Protein AF-A0A3G9JKC8-F1 (afdb_monomer_lite)

Sequence (89 aa):
MNVLTIPGLKELQKQTKGAAEITVAILDGVVDTDHPCFKGADLTRLPTLVQHQATAGQMSTHGTHIASLIFGQPKTEIEGIAPNCRGLS

pLDDT: mean 87.92, std 13.33, range [50.81, 98.69]

Structure (mmCIF, N/CA/C/O backbone):
data_AF-A0A3G9JKC8-F1
#
_entry.id   AF-A0A3G9JKC8-F1
#
loop_
_atom_site.group_PDB
_atom_site.id
_atom_site.type_symbol
_atom_site.label_atom_id
_atom_site.label_alt_id
_atom_site.label_comp_id
_atom_site.label_asym_id
_atom_site.label_entity_id
_atom_site.label_seq_id
_atom_site.pdbx_PDB_ins_code
_atom_site.Cartn_x
_atom_site.Cartn_y
_atom_site.Cartn_z
_atom_site.occupancy
_atom_site.B_iso_or_equiv
_atom_site.auth_seq_id
_atom_site.auth_comp_id
_atom_site.auth_asym_id
_atom_site.auth_atom_id
_atom_site.pdbx_PDB_model_num
ATOM 1 N N . MET A 1 1 ? 7.352 12.615 5.662 1.00 50.81 1 MET A N 1
ATOM 2 C CA . MET A 1 1 ? 6.161 13.485 5.780 1.00 50.81 1 MET A CA 1
ATOM 3 C C . MET A 1 1 ? 5.292 12.910 6.885 1.00 50.81 1 MET A C 1
ATOM 5 O O . MET A 1 1 ? 4.923 11.750 6.787 1.00 50.81 1 MET A O 1
ATOM 9 N N . ASN A 1 2 ? 5.077 13.632 7.987 1.00 53.09 2 ASN A N 1
ATOM 10 C CA . ASN A 1 2 ? 4.302 13.099 9.107 1.00 53.09 2 ASN A CA 1
ATOM 11 C C . ASN A 1 2 ? 2.810 13.321 8.821 1.00 53.09 2 ASN A C 1
ATOM 13 O O . ASN A 1 2 ? 2.303 14.422 9.004 1.00 53.09 2 ASN A O 1
ATOM 17 N N . VAL A 1 3 ? 2.121 12.284 8.341 1.00 55.66 3 VAL A N 1
ATOM 18 C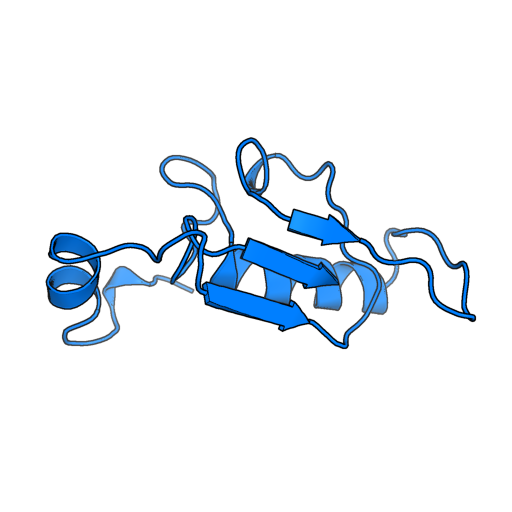 CA . VAL A 1 3 ? 0.694 12.310 7.956 1.00 55.66 3 VAL A CA 1
ATOM 19 C C . VAL A 1 3 ? -0.207 12.815 9.104 1.00 55.66 3 VAL A C 1
ATOM 21 O O . VAL A 1 3 ? -1.298 13.333 8.878 1.00 55.66 3 VAL A O 1
ATOM 24 N N . LEU A 1 4 ? 0.293 12.774 10.346 1.00 57.25 4 LEU A N 1
ATOM 25 C CA . LEU A 1 4 ? -0.371 13.272 11.550 1.00 57.25 4 LEU A CA 1
ATOM 26 C C . LEU A 1 4 ? -0.598 14.801 11.583 1.00 57.25 4 LEU A C 1
ATOM 28 O O . LEU A 1 4 ? -1.280 15.251 12.504 1.00 57.25 4 LEU A O 1
ATOM 32 N N . THR A 1 5 ? -0.051 15.591 10.647 1.00 80.56 5 THR A N 1
ATOM 33 C CA . THR A 1 5 ? -0.184 17.065 10.639 1.00 80.56 5 THR A CA 1
ATOM 34 C C . THR A 1 5 ? -1.276 17.610 9.716 1.00 80.56 5 THR A C 1
ATOM 36 O O . THR A 1 5 ? -1.451 18.824 9.670 1.00 80.56 5 THR A O 1
ATOM 39 N N . ILE A 1 6 ? -2.004 16.766 8.976 1.00 90.38 6 ILE A N 1
ATOM 40 C CA . ILE A 1 6 ? -3.089 17.214 8.086 1.00 90.38 6 ILE A CA 1
ATOM 41 C C . ILE A 1 6 ? -4.399 17.276 8.894 1.00 90.38 6 ILE A C 1
ATOM 43 O O . ILE A 1 6 ? -4.884 16.222 9.324 1.00 90.38 6 ILE A O 1
ATOM 47 N N . PRO A 1 7 ? -4.991 18.468 9.127 1.00 93.75 7 PRO A N 1
ATOM 48 C CA . PRO A 1 7 ? -6.231 18.583 9.893 1.00 93.75 7 PRO A CA 1
ATOM 49 C C . PRO A 1 7 ? -7.356 17.732 9.288 1.00 93.75 7 PRO A C 1
ATOM 51 O O . PRO A 1 7 ? -7.588 17.768 8.083 1.00 93.75 7 PRO A O 1
ATOM 54 N N . GLY A 1 8 ? -8.047 16.954 10.126 1.00 94.62 8 GLY A N 1
ATOM 55 C CA . GLY A 1 8 ? -9.173 16.100 9.727 1.00 94.62 8 GLY A CA 1
ATOM 56 C C . GLY A 1 8 ? -8.801 14.750 9.103 1.00 94.62 8 GLY A C 1
ATOM 57 O O . GLY A 1 8 ? -9.667 13.883 8.990 1.00 94.62 8 GLY A O 1
ATOM 58 N N . LEU A 1 9 ? -7.533 14.510 8.747 1.00 93.19 9 LEU A N 1
ATOM 59 C CA . LEU A 1 9 ? -7.136 13.246 8.116 1.00 93.19 9 LEU A CA 1
ATOM 60 C C . LEU A 1 9 ? -7.260 12.048 9.068 1.00 93.19 9 LEU A C 1
ATOM 62 O O . LEU A 1 9 ? -7.719 10.985 8.662 1.00 93.19 9 LEU A O 1
ATOM 66 N N . LYS A 1 10 ? -6.923 12.220 10.353 1.00 91.69 10 LYS A N 1
ATOM 67 C CA . LYS A 1 10 ? -7.117 11.169 11.368 1.00 91.69 10 LYS A CA 1
ATOM 68 C C . LYS A 1 10 ? -8.592 10.831 11.552 1.00 91.69 10 LYS A C 1
ATOM 70 O O . LYS A 1 10 ? -8.946 9.661 11.659 1.00 91.69 10 LYS A O 1
ATOM 75 N N . GLU A 1 11 ? -9.445 11.847 11.609 1.00 95.38 11 GLU A N 1
ATOM 76 C CA . GLU A 1 11 ? -10.894 11.700 11.749 1.00 95.38 11 GLU A CA 1
ATOM 77 C C . GLU A 1 11 ? -11.485 10.966 10.546 1.00 95.38 11 GLU A C 1
ATOM 79 O O . GLU A 1 11 ? -12.307 10.070 10.731 1.00 95.38 11 GLU A O 1
ATOM 84 N N . LEU A 1 12 ? -11.013 11.273 9.335 1.00 95.75 12 LEU A N 1
ATOM 85 C CA . LEU A 1 12 ? -11.383 10.543 8.126 1.00 95.75 12 LEU A CA 1
ATOM 86 C C . LEU A 1 12 ? -10.894 9.086 8.169 1.00 95.75 12 LEU A C 1
ATOM 88 O O . LEU A 1 12 ? -11.677 8.172 7.923 1.00 95.75 12 LEU A O 1
ATOM 92 N N . GLN A 1 13 ? -9.640 8.849 8.563 1.00 94.31 13 GLN A N 1
ATOM 93 C CA . GLN A 1 13 ? -9.059 7.503 8.649 1.00 94.31 13 GLN A CA 1
ATOM 94 C C . GLN A 1 13 ? -9.688 6.614 9.734 1.00 94.31 13 GLN A C 1
ATOM 96 O O . GLN A 1 13 ? -9.582 5.388 9.656 1.00 94.31 13 GLN A O 1
ATOM 101 N N . LYS A 1 14 ? -10.365 7.204 10.730 1.00 95.06 14 LYS A N 1
ATOM 102 C CA . LY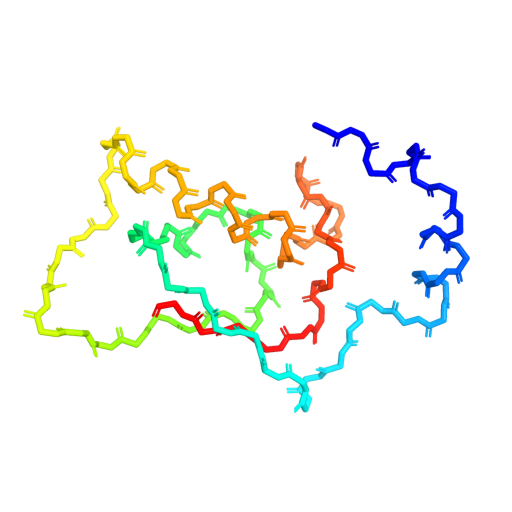S A 1 14 ? -11.232 6.471 11.673 1.00 95.06 14 LYS A CA 1
ATOM 103 C C . LYS A 1 14 ? -12.511 5.960 11.005 1.00 95.06 14 LYS A C 1
ATOM 105 O O . LYS A 1 14 ? -13.052 4.961 11.465 1.00 95.06 14 LYS A O 1
ATOM 110 N N . GLN A 1 15 ? -12.998 6.635 9.963 1.00 98.00 15 GLN A N 1
ATOM 111 C CA . GLN A 1 15 ? -14.185 6.218 9.211 1.00 98.00 15 GLN A CA 1
ATOM 112 C C . GLN A 1 15 ? -13.828 5.203 8.122 1.00 98.00 15 GLN A C 1
ATOM 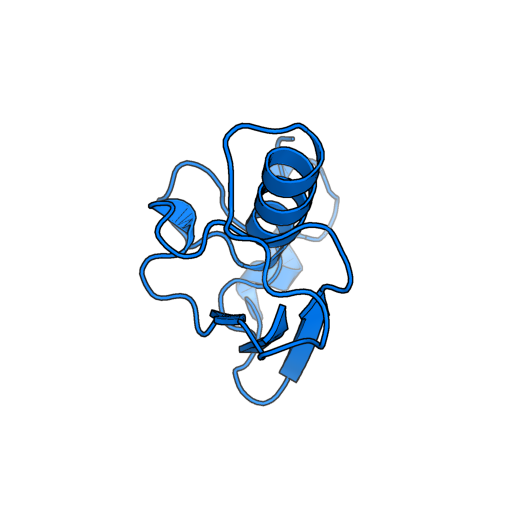114 O O . GLN A 1 15 ? -14.524 4.206 7.962 1.00 98.00 15 GLN A O 1
ATOM 119 N N . THR A 1 16 ? -12.741 5.432 7.381 1.00 97.56 16 THR A N 1
ATOM 120 C CA . THR A 1 16 ? -12.256 4.506 6.350 1.00 97.56 16 THR A CA 1
ATOM 121 C C . THR A 1 16 ? -10.787 4.754 6.014 1.00 97.56 16 THR A C 1
ATOM 123 O O . THR A 1 16 ? -10.314 5.884 6.060 1.00 97.56 16 THR A O 1
ATOM 126 N N . LYS A 1 17 ? -10.068 3.702 5.615 1.00 96.88 17 LYS A N 1
ATOM 127 C CA . LYS A 1 17 ? -8.705 3.783 5.057 1.00 96.88 17 LYS A CA 1
ATOM 128 C C . LYS A 1 17 ? -8.673 3.436 3.564 1.00 96.88 17 LYS A C 1
ATOM 130 O O . LYS A 1 17 ? -7.653 2.982 3.050 1.00 96.88 17 LYS A O 1
ATOM 135 N N . GLY A 1 18 ? -9.805 3.606 2.887 1.00 97.81 18 GLY A N 1
ATOM 136 C CA . GLY A 1 18 ? -10.028 3.131 1.527 1.00 97.81 18 GLY A CA 1
ATOM 137 C C . GLY A 1 18 ? -10.904 1.882 1.486 1.00 97.81 18 GLY A C 1
ATOM 138 O O . GLY A 1 18 ? -11.160 1.248 2.513 1.00 97.81 18 GLY A O 1
ATOM 139 N N . ALA A 1 19 ? -11.371 1.560 0.286 1.00 98.12 19 ALA A N 1
ATOM 140 C CA . ALA A 1 19 ? -12.218 0.410 0.004 1.00 98.12 19 ALA A CA 1
ATOM 141 C C . ALA A 1 19 ? -11.781 -0.219 -1.329 1.00 98.12 19 ALA A C 1
ATOM 143 O O . ALA A 1 19 ? -11.381 0.506 -2.244 1.00 98.12 19 ALA A O 1
ATOM 144 N N . ALA A 1 20 ? -11.826 -1.548 -1.434 1.00 97.31 20 ALA A N 1
ATOM 145 C CA . ALA A 1 20 ? -11.237 -2.292 -2.554 1.00 97.31 20 ALA A CA 1
ATOM 146 C C . ALA A 1 20 ? -11.943 -2.029 -3.899 1.00 97.31 20 ALA A C 1
ATOM 148 O O . ALA A 1 20 ? -11.353 -2.200 -4.965 1.00 97.31 20 ALA A O 1
ATOM 149 N N . GLU A 1 21 ? -13.197 -1.572 -3.868 1.00 98.12 21 GLU A N 1
ATOM 150 C CA . GLU A 1 21 ? -13.950 -1.140 -5.046 1.00 98.12 21 GLU A CA 1
ATOM 151 C C . GLU A 1 21 ? -13.431 0.175 -5.654 1.00 98.12 21 GLU A C 1
ATOM 153 O O . GLU A 1 21 ? -13.720 0.472 -6.814 1.00 98.12 21 GLU A O 1
ATOM 158 N N . ILE A 1 22 ? -12.642 0.955 -4.907 1.00 98.56 22 ILE A N 1
ATOM 159 C CA . ILE A 1 22 ? -12.030 2.192 -5.391 1.00 98.56 22 ILE A CA 1
ATOM 160 C C . ILE A 1 22 ? -10.640 1.882 -5.940 1.00 98.56 22 ILE A C 1
ATOM 162 O O . ILE A 1 22 ? -9.747 1.449 -5.212 1.00 98.56 2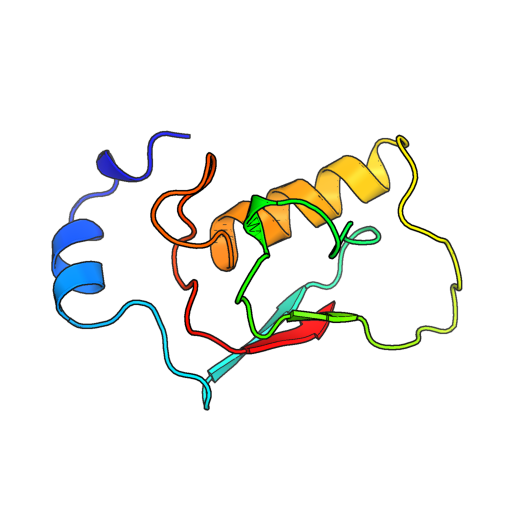2 ILE A O 1
ATOM 166 N N . THR A 1 23 ? -10.454 2.139 -7.236 1.00 98.56 23 THR A N 1
ATOM 167 C CA . THR A 1 23 ? -9.178 1.930 -7.929 1.00 98.56 23 THR A CA 1
ATOM 168 C C . THR A 1 23 ? -8.457 3.252 -8.165 1.00 98.56 23 THR A C 1
ATOM 170 O O . THR A 1 23 ? -9.029 4.181 -8.737 1.00 98.56 23 THR A O 1
ATOM 173 N N . VAL A 1 24 ? -7.185 3.318 -7.772 1.00 98.38 24 VAL A N 1
ATOM 174 C CA . VAL A 1 24 ? -6.290 4.455 -8.020 1.00 98.38 24 VAL A CA 1
ATOM 175 C C . VAL A 1 24 ? -5.132 3.987 -8.903 1.00 98.38 24 VAL A C 1
ATOM 177 O O . VAL A 1 24 ? -4.381 3.090 -8.527 1.00 98.38 24 VAL A O 1
ATOM 180 N N . ALA A 1 25 ? -4.991 4.587 -10.087 1.00 97.31 25 ALA A N 1
ATOM 181 C CA . ALA A 1 25 ? -3.897 4.298 -11.011 1.00 97.31 25 ALA A CA 1
ATOM 182 C C . ALA A 1 25 ? -2.770 5.333 -10.871 1.00 97.31 25 ALA A C 1
ATOM 184 O O . ALA A 1 25 ? -3.028 6.538 -10.901 1.00 97.31 25 ALA A O 1
ATOM 185 N N . ILE A 1 26 ? -1.530 4.864 -10.746 1.00 94.50 26 ILE A N 1
ATOM 186 C CA . ILE A 1 26 ? -0.317 5.679 -10.677 1.00 94.50 26 ILE A CA 1
ATOM 187 C C . ILE A 1 26 ? 0.381 5.609 -12.033 1.00 94.50 26 ILE A C 1
ATOM 189 O O . ILE A 1 26 ? 0.933 4.580 -12.402 1.00 94.50 26 ILE A O 1
ATOM 193 N N . LEU A 1 27 ? 0.363 6.716 -12.774 1.00 91.75 27 LEU A N 1
ATOM 194 C CA . LEU A 1 27 ? 1.101 6.863 -14.029 1.00 91.75 27 LEU A CA 1
ATOM 195 C C . LEU A 1 27 ? 2.400 7.619 -13.740 1.00 91.75 27 LEU A C 1
ATOM 197 O O . LEU A 1 27 ? 2.469 8.837 -13.897 1.00 91.75 27 LEU A O 1
ATOM 201 N N . ASP A 1 28 ? 3.406 6.888 -13.271 1.00 87.75 28 ASP A N 1
ATOM 202 C CA . ASP A 1 28 ? 4.704 7.424 -12.853 1.00 87.75 28 ASP A CA 1
ATOM 203 C C . ASP A 1 28 ? 5.835 6.449 -13.246 1.00 87.75 28 ASP A C 1
ATOM 205 O O . ASP A 1 28 ? 5.645 5.542 -14.061 1.00 87.75 28 ASP A O 1
ATOM 209 N N . GLY A 1 29 ? 7.035 6.629 -12.698 1.00 85.69 29 GLY A N 1
ATOM 210 C CA . GLY A 1 29 ? 8.113 5.660 -12.789 1.00 85.69 29 GLY A CA 1
ATOM 211 C C . GLY A 1 29 ? 7.745 4.312 -12.166 1.00 85.69 29 GLY A C 1
ATOM 212 O O . GLY A 1 29 ? 6.794 4.176 -11.398 1.00 85.69 29 GLY A O 1
ATOM 213 N N . VAL A 1 30 ? 8.524 3.290 -12.518 1.00 89.44 30 VAL A N 1
ATOM 214 C CA . VAL A 1 30 ? 8.246 1.907 -12.116 1.00 89.44 30 VAL A CA 1
ATOM 215 C C . VAL A 1 30 ? 8.263 1.780 -10.593 1.00 89.44 30 VAL A C 1
ATOM 217 O O . VAL A 1 30 ? 9.246 2.137 -9.954 1.00 89.44 30 VAL A O 1
ATOM 220 N N . VAL A 1 31 ? 7.180 1.254 -10.026 1.00 91.62 31 VAL A N 1
ATOM 221 C CA . VAL A 1 31 ? 7.054 1.014 -8.585 1.00 91.62 31 VAL A CA 1
ATOM 222 C C . VAL A 1 31 ? 7.765 -0.285 -8.205 1.00 91.62 31 VAL A C 1
ATOM 224 O O . VAL A 1 31 ? 7.549 -1.317 -8.843 1.00 91.62 31 VAL A O 1
ATOM 227 N N . ASP A 1 32 ? 8.568 -0.249 -7.143 1.00 92.06 32 ASP A N 1
ATOM 228 C CA . ASP A 1 32 ? 9.060 -1.445 -6.458 1.00 92.06 32 ASP A CA 1
ATOM 229 C C . ASP A 1 32 ? 7.942 -2.040 -5.587 1.00 92.06 32 ASP A C 1
ATOM 231 O O . ASP A 1 32 ? 7.729 -1.633 -4.443 1.00 92.06 32 ASP A O 1
ATOM 235 N N . THR A 1 33 ? 7.183 -2.984 -6.145 1.00 91.88 33 THR A N 1
ATOM 236 C CA . THR A 1 33 ? 6.063 -3.640 -5.453 1.00 91.88 33 THR A CA 1
ATOM 237 C C . THR A 1 33 ? 6.507 -4.623 -4.369 1.00 91.88 33 THR A C 1
ATOM 239 O O . THR A 1 33 ? 5.685 -5.000 -3.535 1.00 91.88 33 THR A O 1
ATOM 242 N N . ASP A 1 34 ? 7.784 -5.021 -4.349 1.00 92.62 34 ASP A N 1
ATOM 243 C CA . ASP A 1 34 ? 8.335 -5.929 -3.334 1.00 92.62 34 ASP A CA 1
ATOM 244 C C . ASP A 1 34 ? 8.758 -5.185 -2.056 1.00 92.62 34 ASP A C 1
ATOM 246 O O . ASP A 1 34 ? 9.060 -5.807 -1.028 1.00 92.62 34 ASP A O 1
ATOM 250 N N . HIS A 1 35 ? 8.743 -3.848 -2.089 1.00 93.31 35 HIS A N 1
ATOM 251 C CA . HIS A 1 35 ? 9.073 -3.018 -0.942 1.00 93.31 35 HIS A CA 1
ATOM 252 C C . HIS A 1 35 ? 8.197 -3.380 0.281 1.00 93.31 35 HIS A C 1
ATOM 254 O O . HIS A 1 35 ? 6.971 -3.478 0.164 1.00 93.31 35 HIS A O 1
ATOM 260 N N . PRO A 1 36 ? 8.771 -3.529 1.497 1.00 94.69 36 PRO A N 1
ATOM 261 C CA . PRO A 1 36 ? 8.040 -4.013 2.672 1.00 94.69 36 PRO A CA 1
ATOM 262 C C . PRO A 1 36 ? 6.770 -3.232 3.031 1.00 94.69 36 PRO A C 1
ATOM 264 O O . PRO A 1 36 ? 5.847 -3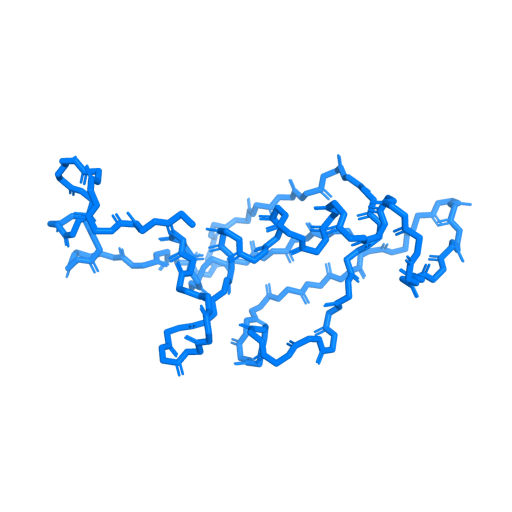.815 3.599 1.00 94.69 36 PRO A O 1
ATOM 267 N N . CYS A 1 37 ? 6.702 -1.938 2.697 1.00 96.06 37 CYS A N 1
ATOM 268 C CA . CYS A 1 37 ? 5.513 -1.122 2.960 1.00 96.06 37 CYS A CA 1
ATOM 269 C C . CYS A 1 37 ? 4.281 -1.535 2.138 1.00 96.06 37 CYS A C 1
ATOM 271 O O . CYS A 1 37 ? 3.170 -1.197 2.534 1.00 96.06 37 CYS A O 1
ATOM 273 N N . PHE A 1 38 ? 4.444 -2.287 1.044 1.00 96.88 38 PHE A N 1
ATOM 274 C CA . PHE A 1 38 ? 3.333 -2.772 0.218 1.00 96.88 38 PHE A CA 1
ATOM 275 C C . PHE A 1 38 ? 2.871 -4.186 0.584 1.00 96.88 38 PHE A C 1
ATOM 277 O O . PHE A 1 38 ? 1.942 -4.706 -0.031 1.00 96.88 38 PHE A O 1
ATOM 284 N N . LYS A 1 39 ? 3.459 -4.828 1.603 1.00 95.62 39 LYS A N 1
ATOM 285 C CA . LYS A 1 39 ? 3.033 -6.167 2.040 1.00 95.62 39 LYS A CA 1
ATOM 286 C C . LYS A 1 39 ? 1.588 -6.156 2.541 1.00 95.62 39 LYS A C 1
ATOM 288 O O . LYS A 1 39 ? 1.326 -5.720 3.657 1.00 95.62 39 LYS A O 1
ATOM 293 N N . GLY A 1 40 ? 0.678 -6.699 1.734 1.00 95.69 40 GLY A N 1
ATOM 294 C CA . GLY A 1 40 ? -0.764 -6.734 2.006 1.00 95.69 40 GLY A CA 1
ATOM 295 C C . GLY A 1 40 ? -1.578 -5.685 1.243 1.00 95.69 40 GLY A C 1
ATOM 296 O O . GLY A 1 40 ? -2.801 -5.708 1.338 1.00 95.69 40 GLY A O 1
ATOM 297 N N . ALA A 1 41 ? -0.930 -4.806 0.472 1.00 97.56 41 ALA A N 1
ATOM 298 C CA . ALA A 1 41 ? -1.614 -3.887 -0.431 1.00 97.56 41 ALA A CA 1
ATOM 299 C C . ALA A 1 41 ? -2.161 -4.631 -1.662 1.00 97.56 41 ALA A C 1
ATOM 301 O O . ALA A 1 41 ? -1.482 -5.492 -2.223 1.00 97.56 41 ALA A O 1
ATOM 302 N N . ASP A 1 42 ? -3.351 -4.250 -2.130 1.00 98.06 42 ASP A N 1
ATOM 303 C CA . ASP A 1 42 ? -3.880 -4.670 -3.435 1.00 98.06 42 ASP A CA 1
ATOM 304 C C . ASP A 1 42 ? -3.284 -3.784 -4.541 1.00 98.06 42 ASP A C 1
ATOM 306 O O . ASP A 1 42 ? -3.970 -2.948 -5.125 1.00 98.06 42 ASP A O 1
ATOM 310 N N . LEU A 1 43 ? -1.970 -3.892 -4.765 1.00 97.44 43 LEU A N 1
ATOM 311 C CA . LEU A 1 43 ? -1.230 -3.105 -5.753 1.00 97.44 43 LEU A CA 1
ATOM 312 C C . LEU A 1 43 ? -0.731 -4.011 -6.878 1.00 97.44 43 LEU A C 1
ATOM 314 O O . LEU A 1 43 ? 0.120 -4.873 -6.666 1.00 97.44 43 LEU A O 1
ATOM 318 N N . THR A 1 44 ? -1.241 -3.794 -8.089 1.00 96.06 44 THR A N 1
ATOM 319 C CA . THR A 1 44 ? -0.857 -4.572 -9.272 1.00 96.06 44 THR A CA 1
ATOM 320 C C . THR A 1 44 ? -0.167 -3.691 -10.301 1.00 96.06 44 THR A C 1
ATOM 322 O O . THR A 1 44 ? -0.746 -2.717 -10.778 1.00 96.06 44 THR A O 1
ATOM 325 N N . ARG A 1 45 ? 1.037 -4.086 -10.717 1.00 91.25 45 ARG A N 1
ATOM 326 C CA . ARG A 1 45 ? 1.698 -3.475 -11.869 1.00 91.25 45 ARG A CA 1
ATOM 327 C C . ARG A 1 45 ? 1.113 -4.025 -13.168 1.00 91.25 45 ARG A C 1
ATOM 329 O O . ARG A 1 45 ? 1.135 -5.238 -13.397 1.00 91.25 45 ARG A O 1
ATOM 336 N N . LEU A 1 46 ? 0.628 -3.147 -14.033 1.00 90.81 46 LEU A N 1
ATOM 337 C CA . LEU A 1 46 ? 0.147 -3.505 -15.358 1.00 90.81 46 LEU A CA 1
ATOM 338 C C . LEU A 1 46 ? 1.294 -3.508 -16.382 1.00 90.81 46 LEU A C 1
ATOM 340 O O . LEU A 1 46 ? 2.194 -2.666 -16.332 1.00 90.81 46 LEU A O 1
ATOM 344 N N . PRO A 1 47 ? 1.280 -4.438 -17.352 1.00 84.44 47 PRO A N 1
ATOM 345 C CA . PRO A 1 47 ? 2.219 -4.397 -18.462 1.00 84.44 47 PRO A CA 1
ATOM 346 C C . PRO A 1 47 ? 2.015 -3.122 -19.287 1.00 84.44 47 PRO A C 1
ATOM 348 O O . PRO A 1 47 ? 0.910 -2.848 -19.754 1.00 84.44 47 PRO A O 1
ATOM 351 N N . THR A 1 48 ? 3.089 -2.372 -19.524 1.00 78.50 48 THR A N 1
ATOM 352 C CA . THR A 1 48 ? 3.102 -1.258 -20.481 1.00 78.50 48 THR A CA 1
ATOM 353 C C . THR A 1 48 ? 4.025 -1.586 -21.652 1.00 78.50 48 THR A C 1
ATOM 355 O O . THR A 1 48 ? 4.807 -2.539 -21.608 1.00 78.50 48 THR A O 1
ATOM 358 N N . LEU A 1 49 ? 3.964 -0.777 -22.713 1.00 72.19 49 LEU A N 1
ATOM 359 C CA . LEU A 1 49 ? 4.873 -0.902 -23.859 1.00 72.19 49 LEU A CA 1
ATOM 360 C C . LEU A 1 49 ? 6.349 -0.668 -23.472 1.00 72.19 49 LEU A C 1
ATOM 362 O O . LEU A 1 49 ? 7.244 -1.030 -24.231 1.00 72.19 49 LEU A O 1
ATOM 366 N N . VAL A 1 50 ? 6.614 -0.092 -22.291 1.00 64.75 50 VAL A N 1
ATOM 367 C CA . VAL A 1 50 ? 7.956 0.175 -21.762 1.00 64.75 50 VAL A CA 1
ATOM 368 C C . VAL A 1 50 ? 8.246 -0.787 -20.603 1.00 64.75 50 VAL A C 1
ATOM 370 O O . VAL A 1 50 ? 7.872 -0.556 -19.456 1.00 64.75 50 VAL A O 1
ATOM 373 N N . GLN A 1 51 ? 8.959 -1.875 -20.893 1.00 63.31 51 GLN A N 1
ATOM 374 C CA . GLN A 1 51 ? 9.214 -2.982 -19.957 1.00 63.31 51 GLN A CA 1
ATOM 375 C C . GLN A 1 51 ? 10.417 -2.760 -19.018 1.00 63.31 51 GLN A C 1
ATOM 377 O O . GLN A 1 51 ? 11.178 -3.686 -18.741 1.00 63.31 51 GLN A O 1
ATOM 382 N N . HIS A 1 52 ? 10.628 -1.545 -18.512 1.00 66.44 52 HIS A N 1
ATOM 383 C CA . HIS A 1 52 ? 11.709 -1.325 -17.544 1.00 66.44 52 HIS A CA 1
ATOM 384 C C . HIS A 1 52 ? 11.356 -1.945 -16.182 1.00 66.44 52 HIS A C 1
ATOM 386 O O . HIS A 1 52 ? 10.197 -1.918 -15.764 1.00 66.44 52 HIS A O 1
ATOM 392 N N . GLN A 1 53 ? 12.337 -2.534 -15.498 1.00 65.44 53 GLN A N 1
ATOM 393 C CA . GLN A 1 53 ? 12.195 -2.988 -14.110 1.00 65.44 53 GLN A CA 1
ATOM 394 C C . GLN A 1 53 ? 12.329 -1.803 -13.146 1.00 65.44 53 GLN A C 1
ATOM 396 O O . GLN A 1 53 ? 12.923 -0.778 -13.495 1.00 65.44 53 GLN A O 1
ATOM 401 N N . ALA A 1 54 ? 11.799 -1.955 -11.929 1.00 60.47 54 ALA A N 1
ATOM 402 C CA . ALA A 1 54 ? 12.156 -1.064 -10.835 1.00 60.47 54 ALA A CA 1
ATOM 403 C C . ALA A 1 54 ? 13.674 -1.176 -10.635 1.00 60.47 54 ALA A C 1
ATOM 405 O O . ALA A 1 54 ? 14.225 -2.266 -10.505 1.00 60.47 54 ALA A O 1
ATOM 406 N N . THR A 1 55 ? 14.368 -0.049 -10.705 1.00 65.06 55 THR A N 1
ATOM 407 C CA . THR A 1 55 ? 15.822 0.031 -10.517 1.00 65.06 55 THR A CA 1
ATOM 408 C C . THR A 1 55 ? 16.107 0.992 -9.372 1.00 65.06 55 THR A C 1
ATOM 410 O O . THR A 1 55 ? 15.250 1.781 -8.989 1.00 65.06 55 THR A O 1
ATOM 413 N N . ALA A 1 56 ? 17.332 1.019 -8.854 1.00 61.31 56 ALA A N 1
ATOM 414 C CA . ALA A 1 56 ? 17.743 2.061 -7.906 1.00 61.31 56 ALA A CA 1
ATOM 415 C C . ALA A 1 56 ? 17.866 3.469 -8.551 1.00 61.31 56 ALA A C 1
ATOM 417 O O . ALA A 1 56 ? 18.419 4.389 -7.951 1.00 61.31 56 ALA A O 1
ATOM 418 N N . GLY A 1 57 ? 17.408 3.643 -9.799 1.00 61.66 57 GLY A N 1
ATOM 419 C CA . GLY A 1 57 ? 17.406 4.917 -10.508 1.00 61.66 57 GLY A CA 1
ATOM 420 C C . GLY A 1 57 ? 16.303 5.864 -10.023 1.00 61.66 57 GLY A C 1
ATOM 421 O O . GLY A 1 57 ? 15.254 5.439 -9.546 1.00 61.66 57 GLY A O 1
ATOM 422 N N . GLN A 1 58 ? 16.523 7.168 -10.217 1.00 61.31 58 GLN A N 1
ATOM 423 C CA . GLN A 1 58 ? 15.667 8.252 -9.705 1.00 61.31 58 GLN A CA 1
ATOM 424 C C . GLN A 1 58 ? 14.173 8.098 -10.041 1.00 61.31 58 GLN A C 1
ATOM 426 O O . GLN A 1 58 ? 13.327 8.406 -9.208 1.00 61.31 58 GLN A O 1
ATOM 431 N N . MET A 1 59 ? 13.838 7.575 -11.226 1.00 59.38 59 MET A N 1
ATOM 432 C CA . MET A 1 59 ? 12.444 7.380 -11.650 1.00 59.38 59 MET A CA 1
ATOM 433 C C . MET A 1 59 ? 11.720 6.287 -10.852 1.00 59.38 59 MET A C 1
ATOM 435 O O . MET A 1 59 ? 10.552 6.440 -10.517 1.00 59.38 59 MET A O 1
ATOM 439 N N . SER A 1 60 ? 12.405 5.193 -10.521 1.00 63.53 60 SER A N 1
ATOM 440 C CA . SER A 1 60 ? 11.818 4.091 -9.749 1.00 63.53 60 SER A CA 1
ATOM 441 C C . SER A 1 60 ? 11.731 4.439 -8.259 1.00 63.53 60 SER A C 1
ATOM 443 O O . SER A 1 60 ? 10.745 4.115 -7.595 1.00 63.53 60 SER A O 1
ATOM 445 N N . THR A 1 61 ? 12.682 5.234 -7.754 1.00 77.81 61 THR A N 1
ATOM 446 C CA . THR A 1 61 ? 12.566 5.873 -6.435 1.00 77.81 61 THR A CA 1
ATOM 447 C C . THR A 1 61 ? 11.347 6.796 -6.365 1.00 77.81 61 THR A C 1
ATOM 449 O O . THR A 1 61 ? 10.629 6.775 -5.369 1.00 77.81 61 THR A O 1
ATOM 452 N N . HIS A 1 62 ? 11.077 7.571 -7.424 1.00 84.69 62 HIS A N 1
ATOM 453 C CA . HIS A 1 62 ? 9.927 8.474 -7.481 1.00 84.69 62 HIS A CA 1
ATOM 454 C C . HIS A 1 62 ? 8.594 7.710 -7.477 1.00 84.69 62 HIS A C 1
ATOM 456 O O . HIS A 1 62 ? 7.776 7.930 -6.584 1.00 84.69 62 HIS A O 1
ATOM 462 N N . GLY A 1 63 ? 8.412 6.747 -8.389 1.00 89.62 63 GLY A N 1
ATOM 463 C CA . GLY A 1 63 ? 7.189 5.938 -8.454 1.00 89.62 63 GLY A CA 1
ATOM 464 C C . GLY A 1 63 ? 6.902 5.190 -7.150 1.00 89.62 63 GLY A C 1
ATOM 465 O O . GLY A 1 63 ? 5.790 5.250 -6.622 1.00 89.62 63 GLY A O 1
ATOM 466 N N . THR A 1 64 ? 7.928 4.562 -6.569 1.00 93.81 64 THR A N 1
ATOM 467 C CA . THR A 1 64 ? 7.830 3.877 -5.268 1.00 93.81 64 THR A CA 1
ATOM 468 C C . THR A 1 64 ? 7.452 4.840 -4.146 1.00 93.81 64 THR A C 1
ATOM 470 O O . THR A 1 64 ? 6.586 4.530 -3.325 1.00 93.81 64 THR A O 1
ATOM 473 N N . HIS A 1 65 ? 8.044 6.037 -4.125 1.00 93.81 65 HIS A N 1
ATOM 474 C CA . HIS A 1 65 ? 7.722 7.048 -3.126 1.00 93.81 65 HIS A CA 1
ATOM 475 C C . HIS A 1 65 ? 6.256 7.483 -3.216 1.00 93.81 65 HIS A C 1
ATOM 477 O O . HIS A 1 65 ? 5.544 7.408 -2.213 1.00 93.81 65 HIS A O 1
ATOM 483 N N . ILE A 1 66 ? 5.779 7.854 -4.407 1.00 94.75 66 ILE A N 1
ATOM 484 C CA . ILE A 1 66 ? 4.382 8.253 -4.626 1.00 94.75 66 ILE A CA 1
ATOM 485 C C . ILE A 1 66 ? 3.418 7.125 -4.245 1.00 94.75 66 ILE A C 1
ATOM 487 O O . ILE A 1 66 ? 2.474 7.357 -3.487 1.00 94.75 66 ILE A O 1
ATOM 491 N N . ALA A 1 67 ? 3.686 5.894 -4.687 1.00 96.75 67 ALA A N 1
ATOM 492 C CA . ALA A 1 67 ? 2.861 4.741 -4.345 1.00 96.75 67 ALA A CA 1
ATOM 493 C C . ALA A 1 67 ? 2.796 4.498 -2.832 1.00 96.75 67 ALA A C 1
ATOM 495 O O . ALA A 1 67 ? 1.719 4.217 -2.303 1.00 96.75 67 ALA A O 1
ATOM 496 N N . SER A 1 68 ? 3.907 4.674 -2.112 1.00 96.44 68 SER A N 1
ATOM 497 C CA . SER A 1 68 ? 3.957 4.471 -0.659 1.00 96.44 68 SER A CA 1
ATOM 498 C C . SER A 1 68 ? 3.112 5.482 0.122 1.00 96.44 68 SER A C 1
ATOM 500 O O . SER A 1 68 ? 2.494 5.114 1.120 1.00 96.44 68 SER A O 1
ATOM 502 N N . LEU A 1 69 ? 3.002 6.727 -0.362 1.00 95.62 69 LEU A N 1
ATOM 503 C CA . LEU A 1 69 ? 2.154 7.754 0.255 1.00 95.62 69 LEU A CA 1
ATOM 504 C C . LEU A 1 69 ? 0.661 7.407 0.168 1.00 95.62 69 LEU A C 1
ATOM 506 O O . LEU A 1 69 ? -0.129 7.872 0.990 1.00 95.62 69 LEU A O 1
ATOM 510 N N . ILE A 1 70 ? 0.269 6.593 -0.813 1.00 97.06 70 ILE A N 1
ATOM 511 C CA . ILE A 1 70 ? -1.124 6.202 -1.041 1.00 97.06 70 ILE A CA 1
ATOM 512 C C . ILE A 1 70 ? -1.407 4.844 -0.390 1.00 97.06 70 ILE A C 1
ATOM 514 O O . ILE A 1 70 ? -2.317 4.751 0.432 1.00 97.06 70 ILE A O 1
ATOM 518 N N . PHE A 1 71 ? -0.609 3.821 -0.712 1.00 97.94 71 PHE A N 1
ATOM 519 C CA . PHE A 1 71 ? -0.898 2.412 -0.412 1.00 97.94 71 PHE A CA 1
ATOM 520 C C . PHE A 1 71 ? -0.046 1.799 0.707 1.00 97.94 71 PHE A C 1
ATOM 522 O O . PHE A 1 71 ? -0.217 0.618 1.021 1.00 97.94 71 PHE A O 1
ATOM 529 N N . GLY A 1 72 ? 0.877 2.565 1.300 1.00 96.94 72 GLY A N 1
ATOM 530 C CA . GLY A 1 72 ? 1.736 2.089 2.384 1.00 96.94 72 GLY A CA 1
ATOM 531 C C . GLY A 1 72 ? 0.918 1.517 3.543 1.00 96.94 72 GLY A C 1
ATOM 532 O O . GLY A 1 72 ? 0.017 2.171 4.071 1.00 96.94 72 GLY A O 1
ATOM 533 N N . GLN A 1 73 ? 1.193 0.272 3.917 1.00 97.00 73 GLN A N 1
ATOM 534 C CA . GLN A 1 73 ? 0.357 -0.467 4.852 1.00 97.00 73 GLN A CA 1
ATOM 535 C C . GLN A 1 73 ? 0.539 0.028 6.297 1.00 97.00 73 GLN A C 1
ATOM 537 O O . GLN A 1 73 ? 1.642 0.435 6.684 1.00 97.00 73 GLN A O 1
ATOM 542 N N . PRO A 1 74 ? -0.519 -0.013 7.133 1.00 91.81 74 PRO A N 1
ATOM 543 C CA . PRO A 1 74 ? -0.421 0.354 8.543 1.00 91.81 74 PRO A CA 1
ATOM 544 C C . PRO A 1 74 ? 0.660 -0.452 9.269 1.00 91.81 74 PRO A C 1
ATOM 546 O O . PRO A 1 74 ? 0.850 -1.633 8.973 1.00 91.81 74 PRO A O 1
ATOM 549 N N . LYS A 1 75 ? 1.309 0.148 10.277 1.00 88.62 75 LYS A N 1
ATOM 550 C CA . LYS A 1 75 ? 2.405 -0.485 11.045 1.00 88.62 75 LYS A CA 1
ATOM 551 C C . LYS A 1 75 ? 3.655 -0.830 10.220 1.00 88.62 75 LYS A C 1
ATOM 553 O O . LYS A 1 75 ? 4.489 -1.608 10.683 1.00 88.62 75 LYS A O 1
ATOM 558 N N . THR A 1 76 ? 3.795 -0.268 9.024 1.00 88.69 76 THR A N 1
ATOM 559 C CA . THR A 1 76 ? 5.062 -0.263 8.283 1.00 88.69 76 THR A CA 1
ATOM 560 C C . THR A 1 76 ? 5.765 1.081 8.474 1.00 88.69 76 THR A C 1
ATOM 562 O O . THR A 1 76 ? 5.261 1.963 9.168 1.00 88.69 76 THR A O 1
ATOM 565 N N . GLU A 1 77 ? 6.939 1.255 7.869 1.00 87.06 77 GLU A N 1
ATOM 566 C CA . GLU A 1 77 ? 7.677 2.525 7.929 1.00 87.06 77 GLU A CA 1
ATOM 567 C C . GLU A 1 77 ? 6.916 3.691 7.274 1.00 87.06 77 GLU A C 1
ATOM 569 O O . GLU A 1 77 ? 7.198 4.854 7.568 1.00 87.06 77 GLU A O 1
ATOM 574 N N . ILE A 1 78 ? 5.947 3.393 6.396 1.00 89.31 78 ILE A N 1
ATOM 575 C CA . ILE A 1 78 ? 5.161 4.385 5.662 1.00 89.31 78 ILE A CA 1
ATOM 576 C C . ILE A 1 78 ? 3.680 4.017 5.757 1.00 89.31 78 ILE A C 1
ATOM 578 O O . ILE A 1 78 ? 3.225 3.070 5.122 1.00 89.31 78 ILE A O 1
ATOM 582 N N . GLU A 1 79 ? 2.916 4.795 6.525 1.00 92.00 79 GLU A N 1
ATOM 583 C CA . GLU A 1 79 ? 1.457 4.677 6.562 1.00 92.00 79 GLU A CA 1
ATOM 584 C C . GLU A 1 79 ? 0.835 5.571 5.486 1.00 92.00 79 GLU A C 1
ATOM 586 O O . GLU A 1 79 ? 0.875 6.802 5.576 1.00 92.00 79 GLU A O 1
ATOM 591 N N . GLY A 1 80 ? 0.277 4.939 4.457 1.00 95.12 80 GLY A N 1
ATOM 592 C CA . GLY A 1 80 ? -0.372 5.609 3.343 1.00 95.12 80 GLY A CA 1
ATOM 593 C C . GLY A 1 80 ? -1.718 6.231 3.717 1.00 95.12 80 GLY A C 1
ATOM 594 O O . GLY A 1 80 ? -2.328 5.929 4.749 1.00 95.12 80 GLY A O 1
ATOM 595 N N . ILE A 1 81 ? -2.209 7.106 2.843 1.00 96.44 81 ILE A N 1
ATOM 596 C CA . ILE A 1 81 ? -3.509 7.768 3.004 1.00 96.44 81 ILE A CA 1
ATOM 597 C C . ILE A 1 81 ? -4.662 6.765 2.843 1.00 96.44 81 ILE A C 1
ATOM 599 O O . ILE A 1 81 ? -5.611 6.807 3.631 1.00 96.44 81 ILE A O 1
ATOM 603 N N . ALA A 1 82 ? -4.569 5.866 1.857 1.00 97.75 82 ALA A N 1
ATOM 604 C CA . ALA A 1 82 ? -5.629 4.946 1.447 1.00 97.75 82 ALA A CA 1
ATOM 605 C C . ALA A 1 82 ? -5.115 3.499 1.236 1.00 97.75 82 ALA A C 1
ATOM 607 O O . ALA A 1 82 ? -5.246 2.950 0.138 1.00 97.75 82 ALA A O 1
ATOM 608 N N . PRO A 1 83 ? -4.534 2.856 2.269 1.00 97.50 83 PRO A N 1
ATOM 609 C CA . PRO A 1 83 ? -3.913 1.531 2.162 1.00 97.50 83 PRO A CA 1
ATOM 610 C C . PRO A 1 83 ? -4.861 0.395 1.766 1.00 97.50 83 PRO A C 1
ATOM 612 O O . PRO A 1 83 ? -4.385 -0.660 1.355 1.00 97.50 83 PRO A O 1
ATOM 615 N N . ASN A 1 84 ? -6.176 0.588 1.894 1.00 98.25 84 ASN A N 1
ATOM 616 C CA . ASN A 1 84 ? -7.176 -0.438 1.590 1.00 98.25 84 ASN A CA 1
ATOM 617 C C . ASN A 1 84 ? -7.833 -0.252 0.209 1.00 98.25 84 ASN A C 1
ATOM 619 O O . ASN A 1 84 ? -8.731 -1.017 -0.141 1.00 98.25 84 ASN A O 1
ATOM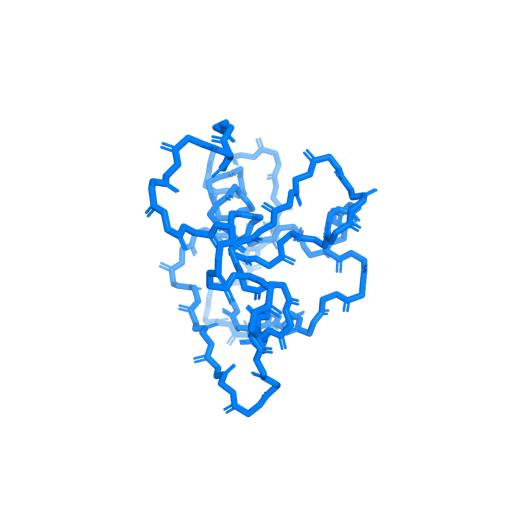 623 N N . CYS A 1 85 ? -7.444 0.777 -0.550 1.00 98.69 85 CYS A N 1
ATOM 624 C CA . CYS A 1 85 ? -7.864 0.919 -1.943 1.00 98.69 85 CYS A CA 1
ATOM 625 C C . CYS A 1 85 ? -7.072 -0.026 -2.850 1.00 98.69 85 CYS A C 1
ATOM 627 O O . CYS A 1 85 ? -5.938 -0.399 -2.542 1.00 98.69 85 CYS A O 1
ATOM 629 N N . ARG A 1 86 ? -7.647 -0.333 -4.013 1.00 98.62 86 ARG A N 1
ATOM 630 C CA . ARG A 1 86 ? -6.948 -1.047 -5.079 1.00 98.62 86 ARG A CA 1
ATOM 631 C C . ARG A 1 86 ? -6.034 -0.095 -5.851 1.00 98.62 86 ARG A C 1
ATOM 633 O O . ARG A 1 86 ? -6.446 0.998 -6.245 1.00 98.62 86 ARG A O 1
ATOM 640 N N . GLY A 1 87 ? -4.804 -0.523 -6.098 1.00 97.94 87 GLY A N 1
ATOM 641 C CA . GLY A 1 87 ? -3.771 0.215 -6.812 1.00 97.94 87 GLY A CA 1
ATOM 642 C C . GLY A 1 87 ? -3.392 -0.424 -8.143 1.00 97.94 87 GLY A C 1
ATOM 643 O O . GLY A 1 87 ? -3.236 -1.642 -8.241 1.00 97.94 87 GLY A O 1
ATOM 644 N N . LEU A 1 88 ? -3.201 0.414 -9.160 1.00 96.88 88 LEU A N 1
ATOM 645 C CA . LEU A 1 88 ? -2.593 0.035 -10.436 1.00 96.88 88 LEU A CA 1
ATOM 646 C C . LEU A 1 88 ? -1.364 0.909 -10.694 1.00 96.88 88 LEU A C 1
ATOM 648 O O . LEU A 1 88 ? -1.418 2.109 -10.423 1.00 96.88 88 LEU A O 1
ATOM 652 N N . SER A 1 89 ? -0.286 0.337 -11.223 1.00 91.25 89 SER A N 1
ATOM 653 C CA . SER A 1 89 ? 0.923 1.069 -11.641 1.00 91.25 89 SER A CA 1
ATOM 654 C C . SER A 1 89 ? 1.500 0.572 -12.958 1.00 91.25 89 SER A C 1
ATOM 656 O O . SER A 1 89 ? 1.115 -0.538 -13.390 1.00 91.25 89 SER A O 1
#

InterPro domains:
  IPR000209 Peptidase S8/S53 domain [PF00082] (21-85)
  IPR036852 Peptidase S8/S53 domain superfamily [G3DSA:3.40.50.200] (2-89)
  IPR036852 Peptidase S8/S53 domain superfamily [SSF52743] (8-86)

Foldseek 3Di:
DPPVPDPCLVVVVVVHLAAAVAEDEDPFAAEPCVPPQNVVALADEDDDPDPDHQDPDPRHVVSNVVCLQAQGPPPDPGDHSRNNYHYYD

Organism: NCBI:txid213615

Radius of gyration: 13.19 Å; chains: 1; bounding box: 32×25×36 Å

Secondary structure (DSSP, 8-state):
--GGGSTTHHHHHHH-S--TT-EEE--SSPP-TTSGGGTT--EEPPP-S--PPP-SSHHHHHHHHHHHHHHPPTTSS---S-TTSEEE-